Protein AF-A0AAE5AGR2-F1 (afdb_monomer_lite)

Structure (mmCIF, N/CA/C/O backbone):
data_AF-A0AAE5AGR2-F1
#
_entry.id   AF-A0AAE5AGR2-F1
#
loop_
_atom_site.group_PDB
_atom_site.id
_atom_site.type_symbol
_atom_site.label_atom_id
_atom_site.label_alt_id
_atom_site.label_comp_id
_atom_site.label_asym_id
_atom_site.label_entity_id
_atom_site.label_seq_id
_atom_site.pdbx_PDB_ins_code
_atom_site.Cartn_x
_atom_site.Cartn_y
_atom_site.Cartn_z
_atom_site.occupancy
_atom_site.B_iso_or_equiv
_atom_site.auth_seq_id
_atom_site.auth_comp_id
_atom_site.auth_asym_id
_atom_site.auth_atom_id
_atom_site.pdbx_PDB_model_num
ATOM 1 N N . MET A 1 1 ? 11.430 17.308 9.058 1.00 52.16 1 MET A N 1
ATOM 2 C CA . MET A 1 1 ? 10.291 16.466 9.475 1.00 52.16 1 MET A CA 1
ATOM 3 C C . MET A 1 1 ? 9.105 16.884 8.639 1.00 52.16 1 MET A C 1
ATOM 5 O O . MET A 1 1 ? 8.807 18.070 8.610 1.00 52.16 1 MET A O 1
ATOM 9 N N . GLU A 1 2 ? 8.514 15.956 7.899 1.00 77.00 2 GLU A N 1
ATOM 10 C CA . GLU A 1 2 ? 7.324 16.236 7.098 1.00 77.00 2 GLU A CA 1
ATOM 11 C C . GLU A 1 2 ? 6.100 16.348 8.016 1.00 77.00 2 GLU A C 1
ATOM 13 O O . GLU A 1 2 ? 5.913 15.536 8.925 1.00 77.00 2 GLU A O 1
ATOM 18 N N . THR A 1 3 ? 5.296 17.392 7.826 1.00 82.81 3 THR A N 1
ATOM 19 C CA . THR A 1 3 ? 4.116 17.655 8.655 1.00 82.81 3 THR A CA 1
ATOM 20 C C . THR A 1 3 ? 2.909 16.930 8.062 1.00 82.81 3 THR A C 1
ATOM 22 O O . THR A 1 3 ? 2.566 17.158 6.904 1.00 82.81 3 THR A O 1
ATOM 25 N N . LYS A 1 4 ? 2.230 16.085 8.852 1.00 84.44 4 LYS A N 1
ATOM 26 C CA . LYS A 1 4 ? 1.018 15.363 8.421 1.00 84.44 4 LYS A CA 1
ATOM 27 C C . LYS A 1 4 ? -0.122 16.358 8.125 1.00 84.44 4 LYS A C 1
ATOM 29 O O . LYS A 1 4 ? -0.755 16.853 9.055 1.00 84.44 4 LYS A O 1
ATOM 34 N N . SER A 1 5 ? -0.371 16.663 6.849 1.00 89.94 5 SER A N 1
ATOM 35 C CA . SER A 1 5 ? -1.391 17.634 6.400 1.00 89.94 5 SER A CA 1
ATOM 36 C C . SER A 1 5 ? -2.641 16.992 5.780 1.00 89.94 5 SER A C 1
ATOM 38 O O . SER A 1 5 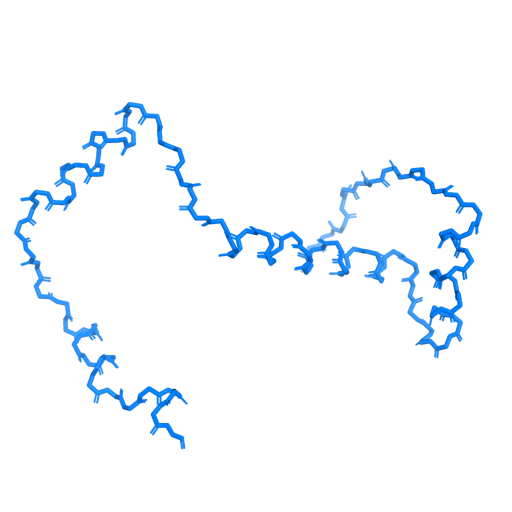? -3.711 17.600 5.780 1.00 89.94 5 SER A O 1
ATOM 40 N N . GLY A 1 6 ? -2.528 15.763 5.270 1.00 90.25 6 GLY A N 1
ATOM 41 C CA . GLY A 1 6 ? -3.637 15.019 4.670 1.00 90.25 6 GLY A CA 1
ATOM 42 C C . GLY A 1 6 ? -4.599 14.437 5.708 1.00 90.25 6 GLY A C 1
ATOM 43 O O . GLY A 1 6 ? -4.201 14.087 6.819 1.00 90.25 6 GLY A O 1
ATOM 44 N N . ARG A 1 7 ? -5.879 14.305 5.339 1.00 92.75 7 ARG A N 1
ATOM 45 C CA . ARG A 1 7 ? -6.915 13.707 6.192 1.00 92.75 7 ARG A CA 1
ATOM 46 C C . ARG A 1 7 ? -7.741 12.684 5.420 1.00 92.75 7 ARG A C 1
ATOM 48 O O . ARG A 1 7 ? -8.240 12.983 4.339 1.00 92.75 7 ARG A O 1
ATOM 55 N N . TRP A 1 8 ? -7.938 11.508 6.013 1.00 93.69 8 TRP A N 1
ATOM 56 C CA . TRP A 1 8 ? -8.848 10.477 5.512 1.00 93.69 8 TRP A CA 1
ATOM 57 C C . TRP A 1 8 ? -10.078 10.375 6.414 1.00 93.69 8 TRP A C 1
ATOM 59 O O . TRP A 1 8 ? -9.958 10.304 7.635 1.00 93.69 8 TRP A O 1
ATOM 69 N N . HIS A 1 9 ? -11.269 10.378 5.813 1.00 94.44 9 HIS A N 1
ATOM 70 C CA . HIS A 1 9 ? -12.540 10.192 6.512 1.00 94.44 9 HIS A CA 1
ATOM 71 C C . HIS A 1 9 ? -13.101 8.821 6.146 1.00 94.44 9 HIS A C 1
ATOM 73 O O . HIS A 1 9 ? -13.597 8.625 5.039 1.00 94.44 9 HIS A O 1
ATOM 79 N N . LEU A 1 10 ? -13.014 7.873 7.076 1.00 92.94 10 LEU A N 1
ATOM 80 C CA . LEU A 1 10 ? -13.429 6.489 6.866 1.00 92.94 10 LEU A CA 1
ATOM 81 C C . LEU A 1 10 ? -14.663 6.184 7.714 1.00 92.94 10 LEU A C 1
ATOM 83 O O . LEU A 1 10 ? -14.753 6.598 8.870 1.00 92.94 10 LEU A O 1
ATOM 87 N N . ARG A 1 11 ? -15.623 5.455 7.140 1.00 96.94 11 ARG A N 1
ATOM 88 C CA . ARG A 1 11 ? -16.761 4.906 7.886 1.00 96.94 11 ARG A CA 1
ATOM 89 C C . ARG A 1 11 ? -16.436 3.469 8.257 1.00 96.94 11 ARG A C 1
ATOM 91 O O . ARG A 1 11 ? -16.022 2.698 7.398 1.00 96.94 11 ARG A O 1
ATOM 98 N N . VAL A 1 12 ? -16.662 3.119 9.515 1.00 96.38 12 VAL A N 1
ATOM 99 C CA . VAL A 1 12 ? -16.452 1.768 10.039 1.00 96.38 12 VAL A CA 1
ATOM 100 C C . VAL A 1 12 ? -17.682 1.315 10.810 1.00 96.38 12 VAL A C 1
ATOM 102 O O . VAL A 1 12 ? -18.447 2.124 11.336 1.00 96.38 12 VAL A O 1
ATOM 105 N N . THR A 1 13 ? -17.883 0.007 10.860 1.00 98.50 13 THR A N 1
ATOM 1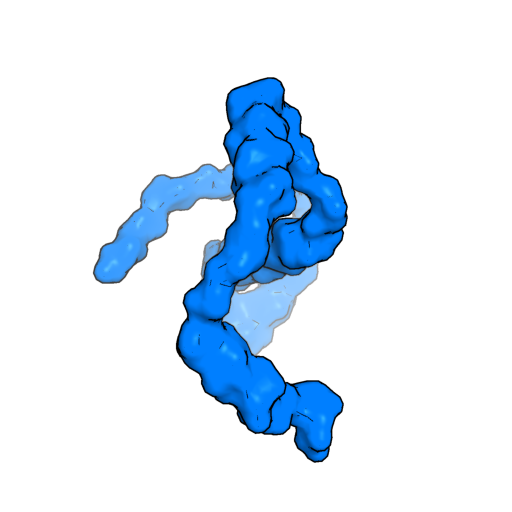06 C CA . THR A 1 13 ? -18.882 -0.622 11.726 1.00 98.50 13 THR A CA 1
ATOM 107 C C . THR A 1 13 ? -18.377 -0.685 13.169 1.00 98.50 13 THR A C 1
ATOM 109 O O . THR A 1 13 ? -17.170 -0.659 13.415 1.00 98.50 13 THR A O 1
ATOM 112 N N . ALA A 1 14 ? -19.289 -0.844 14.133 1.00 98.25 14 ALA A N 1
ATOM 113 C CA . ALA A 1 14 ? -18.920 -1.029 15.540 1.00 98.25 14 ALA A CA 1
ATOM 114 C C . ALA A 1 14 ? -18.027 -2.266 15.758 1.00 98.25 14 ALA A C 1
ATOM 116 O O . ALA A 1 14 ? -17.120 -2.238 16.583 1.00 98.25 14 ALA A O 1
ATOM 117 N N . ALA A 1 15 ? -18.245 -3.336 14.982 1.00 98.25 15 ALA A N 1
ATOM 118 C CA . ALA A 1 15 ? -17.419 -4.539 15.044 1.00 98.25 15 ALA A CA 1
ATOM 119 C C . ALA A 1 15 ? -15.976 -4.277 14.575 1.00 98.25 15 ALA A C 1
ATOM 121 O O . ALA A 1 15 ? -15.033 -4.736 15.213 1.00 98.25 15 ALA A O 1
ATOM 122 N N . GLN A 1 16 ? -15.796 -3.510 13.494 1.00 97.62 16 GLN A N 1
ATOM 123 C CA . GLN A 1 16 ? -14.468 -3.122 13.003 1.00 97.62 16 GLN A CA 1
ATOM 124 C C . GLN A 1 16 ? -13.737 -2.216 14.006 1.00 97.62 16 GLN A C 1
ATOM 126 O O . GLN A 1 16 ? -12.569 -2.462 14.299 1.00 97.62 16 GLN A O 1
ATOM 131 N N . ASP A 1 17 ? -14.424 -1.217 14.574 1.00 97.06 17 ASP A N 1
ATOM 132 C CA . ASP A 1 17 ? -13.847 -0.326 15.594 1.00 97.06 17 ASP A CA 1
ATOM 133 C C . ASP A 1 17 ? -13.407 -1.106 16.843 1.00 97.06 17 ASP A C 1
ATOM 135 O O . ASP A 1 17 ? -12.288 -0.923 17.319 1.00 97.06 17 ASP A O 1
ATOM 139 N N . ALA A 1 18 ? -14.231 -2.043 17.325 1.00 97.88 18 ALA A N 1
ATOM 140 C CA . ALA A 1 18 ? -13.911 -2.853 18.499 1.00 97.88 18 ALA A CA 1
ATOM 141 C C . ALA A 1 18 ? -12.648 -3.711 18.311 1.00 97.88 18 ALA A C 1
ATOM 143 O O . ALA A 1 18 ? -11.833 -3.819 19.229 1.00 97.88 18 ALA A O 1
ATOM 144 N N . VAL A 1 19 ? -12.459 -4.303 17.126 1.00 97.62 19 VAL A N 1
ATOM 145 C CA . VAL A 1 19 ? -11.258 -5.097 16.814 1.00 97.62 19 VAL A CA 1
ATOM 146 C C . VAL A 1 19 ? -10.010 -4.219 16.823 1.00 97.62 19 VAL A C 1
ATOM 148 O O . VAL A 1 19 ? -9.010 -4.595 17.435 1.00 97.62 19 VAL A O 1
ATOM 151 N N . VAL A 1 20 ? -10.071 -3.044 16.188 1.00 96.75 20 VAL A N 1
ATOM 152 C CA . VAL A 1 20 ? -8.931 -2.120 16.153 1.00 96.75 20 VAL A CA 1
ATOM 153 C C . VAL A 1 20 ? -8.629 -1.605 17.558 1.00 96.75 20 VAL A C 1
ATOM 155 O O . VAL A 1 20 ? -7.497 -1.714 18.009 1.00 96.75 20 VAL A O 1
ATOM 158 N N . ARG A 1 21 ? -9.623 -1.135 18.317 1.00 96.38 21 ARG A N 1
ATOM 159 C CA . ARG A 1 21 ? -9.391 -0.650 19.689 1.00 96.38 21 ARG A CA 1
ATOM 160 C C . ARG A 1 21 ? -8.740 -1.695 20.584 1.00 96.38 21 ARG A C 1
ATOM 162 O O . ARG A 1 21 ? -7.798 -1.364 21.289 1.00 96.38 21 ARG A O 1
ATOM 169 N N . ARG A 1 22 ? -9.150 -2.962 20.480 1.00 97.38 22 ARG A N 1
ATOM 170 C CA . ARG A 1 22 ? -8.548 -4.047 21.262 1.00 97.38 22 ARG A CA 1
ATOM 171 C C . ARG A 1 22 ? -7.045 -4.194 21.025 1.00 97.38 22 ARG A C 1
ATOM 173 O O . ARG A 1 22 ? -6.330 -4.518 21.967 1.00 97.38 22 ARG A O 1
ATOM 180 N N . VAL A 1 23 ? -6.556 -3.994 19.797 1.00 96.38 23 VAL A N 1
ATOM 181 C CA . VAL A 1 23 ? -5.107 -4.054 19.555 1.00 96.38 23 VAL A CA 1
ATOM 182 C C . VAL A 1 23 ? -4.406 -2.809 20.089 1.00 96.38 23 VAL A C 1
ATOM 184 O O . VAL A 1 23 ? -3.344 -2.940 20.686 1.00 96.38 23 VAL A O 1
ATOM 187 N N . LEU A 1 24 ? -5.024 -1.630 19.967 1.00 97.31 24 LEU A N 1
ATOM 188 C CA . LEU A 1 24 ? -4.473 -0.380 20.503 1.00 97.31 24 LEU A CA 1
ATOM 189 C C . LEU A 1 24 ? -4.383 -0.395 22.033 1.00 97.31 24 LEU A C 1
ATOM 191 O O . LEU A 1 24 ? -3.407 0.102 22.583 1.00 97.31 24 LEU A O 1
ATOM 195 N N . ASP A 1 25 ? -5.348 -1.015 22.715 1.00 97.31 25 ASP A N 1
ATOM 196 C CA . ASP A 1 25 ? -5.325 -1.187 24.173 1.00 97.31 25 ASP A CA 1
ATOM 197 C C . ASP A 1 25 ? -4.128 -2.038 24.630 1.00 97.31 25 ASP A C 1
ATOM 199 O O . ASP A 1 25 ? -3.594 -1.838 25.719 1.00 97.31 25 ASP A O 1
ATOM 203 N N . VAL A 1 26 ? -3.688 -2.985 23.794 1.00 96.88 26 VAL A N 1
ATOM 204 C CA . VAL A 1 26 ? -2.540 -3.859 24.075 1.00 96.88 26 VAL A CA 1
ATOM 205 C C . VAL A 1 26 ? -1.217 -3.195 23.690 1.00 96.88 26 VAL A C 1
ATOM 207 O O . VAL A 1 26 ? -0.229 -3.348 24.405 1.00 96.88 26 VAL A O 1
ATOM 210 N N . THR A 1 27 ? -1.168 -2.482 22.562 1.00 95.44 27 THR A N 1
ATOM 211 C CA . THR A 1 27 ? 0.078 -1.900 22.038 1.00 95.44 27 THR A CA 1
ATOM 212 C C . THR A 1 27 ? 0.375 -0.505 22.577 1.00 95.44 27 THR A C 1
ATOM 214 O O . THR A 1 27 ? 1.526 -0.077 22.542 1.00 95.44 27 THR A O 1
ATOM 217 N N . GLY A 1 28 ? -0.645 0.224 23.038 1.00 95.62 28 GLY A N 1
ATOM 218 C CA . GLY A 1 28 ? -0.553 1.647 23.364 1.00 95.62 28 GLY A CA 1
ATOM 219 C C . GLY A 1 28 ? -0.338 2.553 22.143 1.00 95.62 28 GLY A C 1
ATOM 220 O O . GLY A 1 28 ? -0.048 3.738 22.309 1.00 95.62 28 GLY A O 1
ATOM 221 N N . GLU A 1 29 ? -0.445 2.020 20.920 1.00 96.25 29 GLU A N 1
ATOM 222 C CA . GLU A 1 29 ? -0.282 2.787 19.680 1.00 96.25 29 GLU A CA 1
ATOM 223 C C . GLU A 1 29 ? -1.495 3.705 19.452 1.00 96.25 29 GLU A C 1
ATOM 225 O O . GLU A 1 29 ? -2.630 3.382 19.810 1.00 96.25 29 GLU A O 1
ATOM 230 N N . SER A 1 30 ? -1.279 4.868 18.831 1.00 95.81 30 SER A N 1
ATOM 231 C CA . SER A 1 30 ? -2.389 5.748 18.467 1.00 95.81 30 SER A CA 1
ATOM 232 C C . SER A 1 30 ? -3.207 5.143 17.319 1.00 95.81 30 SER A C 1
ATOM 234 O O . SER A 1 30 ? -2.656 4.539 16.398 1.00 95.81 30 SER A O 1
ATOM 236 N N . LEU A 1 31 ? -4.530 5.361 17.321 1.00 95.12 31 LEU A N 1
ATOM 237 C CA . LEU A 1 31 ? -5.406 4.896 16.235 1.00 95.12 31 LEU A CA 1
ATOM 238 C C . LEU A 1 31 ? -4.939 5.403 14.866 1.00 95.12 31 LEU A C 1
ATOM 240 O O . LEU A 1 31 ? -4.948 4.656 13.891 1.00 95.12 31 LEU A O 1
ATOM 244 N N . ASN A 1 32 ? -4.522 6.669 14.795 1.00 94.19 32 ASN A N 1
ATOM 245 C CA . ASN A 1 32 ? -4.054 7.268 13.553 1.00 94.19 32 ASN A CA 1
ATOM 246 C C . ASN A 1 32 ? -2.775 6.593 13.047 1.00 94.19 32 ASN A C 1
ATOM 248 O O . ASN A 1 32 ? -2.689 6.281 11.864 1.00 94.19 32 ASN A O 1
ATOM 252 N N . ASP A 1 33 ? -1.791 6.367 13.919 1.00 94.81 33 ASP A N 1
ATOM 253 C CA . ASP A 1 33 ? -0.521 5.768 13.500 1.00 94.81 33 ASP A CA 1
ATOM 254 C C . ASP A 1 33 ? -0.704 4.305 13.099 1.00 94.81 33 ASP A C 1
ATOM 256 O O . ASP A 1 33 ? -0.236 3.921 12.028 1.00 94.81 33 ASP A O 1
ATOM 260 N N . TYR A 1 34 ? -1.488 3.537 13.863 1.00 95.56 34 TYR A N 1
ATOM 261 C CA . TYR A 1 34 ? -1.818 2.152 13.530 1.00 95.56 34 TYR A CA 1
ATOM 262 C C . TYR A 1 34 ? -2.501 2.041 12.159 1.00 95.56 34 TYR A C 1
ATOM 264 O O . TYR A 1 34 ? -2.069 1.268 11.302 1.00 95.56 34 TYR A O 1
ATOM 272 N N . VAL A 1 35 ? -3.556 2.835 11.929 1.00 94.81 35 VAL A N 1
ATOM 273 C CA . VAL A 1 35 ? -4.342 2.781 10.686 1.00 94.81 35 VAL A CA 1
ATOM 274 C C . VAL A 1 35 ? -3.518 3.253 9.493 1.00 94.81 35 VAL A C 1
ATOM 276 O O . VAL A 1 35 ? -3.513 2.578 8.467 1.00 94.81 35 VAL A O 1
ATOM 279 N N . VAL A 1 36 ? -2.798 4.374 9.612 1.00 95.44 36 VAL A N 1
ATOM 280 C CA . VAL A 1 36 ? -1.964 4.886 8.513 1.00 95.44 36 VAL A CA 1
ATOM 281 C C . VAL A 1 36 ? -0.851 3.897 8.182 1.00 95.44 36 VAL A C 1
ATOM 283 O O . VAL A 1 36 ? -0.654 3.592 7.010 1.00 95.44 36 VAL A O 1
ATOM 286 N N . ARG A 1 37 ? -0.165 3.342 9.189 1.00 95.12 37 ARG A N 1
ATOM 287 C CA . ARG A 1 37 ? 0.905 2.359 8.983 1.00 95.12 37 ARG A CA 1
ATOM 288 C C . ARG A 1 37 ? 0.400 1.127 8.239 1.00 95.12 37 ARG A C 1
ATOM 290 O O . ARG A 1 37 ? 0.996 0.745 7.238 1.00 95.12 37 ARG A O 1
ATOM 297 N N . HIS A 1 38 ? -0.697 0.524 8.694 1.00 96.19 38 HIS A N 1
ATOM 298 C CA . HIS A 1 38 ? -1.249 -0.663 8.040 1.00 96.19 38 HIS A CA 1
ATOM 299 C C . HIS A 1 38 ? -1.817 -0.367 6.646 1.00 96.19 38 HIS A C 1
ATOM 301 O O . HIS A 1 38 ? -1.641 -1.182 5.745 1.00 96.19 38 HIS A O 1
ATOM 307 N N . ALA A 1 39 ? -2.452 0.790 6.442 1.00 95.50 39 ALA A N 1
ATOM 308 C CA . ALA A 1 39 ? -2.951 1.188 5.127 1.00 95.50 39 ALA A CA 1
ATOM 309 C C . ALA A 1 39 ? -1.811 1.400 4.118 1.00 95.50 39 ALA A C 1
ATOM 311 O O . ALA A 1 39 ? -1.916 0.945 2.983 1.00 95.50 39 ALA A O 1
ATOM 312 N N . VAL A 1 40 ? -0.715 2.047 4.532 1.00 95.88 40 VAL A N 1
ATOM 313 C CA . VAL A 1 40 ? 0.471 2.239 3.683 1.00 95.88 40 VAL A CA 1
ATOM 314 C C . VAL A 1 40 ? 1.130 0.902 3.363 1.00 95.88 40 VAL A C 1
ATOM 316 O O . VAL A 1 40 ? 1.379 0.634 2.196 1.00 95.88 40 VAL A O 1
ATOM 319 N N . GLN A 1 41 ? 1.331 0.031 4.356 1.00 96.81 41 GLN A N 1
ATOM 320 C CA . GLN A 1 41 ? 1.907 -1.301 4.131 1.00 96.81 41 GLN A CA 1
ATOM 321 C C . GLN A 1 41 ? 1.083 -2.134 3.141 1.00 96.81 41 GLN A C 1
ATOM 323 O O . GLN A 1 41 ? 1.646 -2.791 2.269 1.00 96.81 41 GLN A O 1
ATOM 328 N N . ALA A 1 42 ? -0.247 -2.098 3.257 1.00 95.94 42 ALA A N 1
ATOM 329 C CA . ALA A 1 42 ? -1.129 -2.773 2.310 1.00 95.94 42 ALA A CA 1
ATOM 330 C C . ALA A 1 42 ? -1.017 -2.163 0.905 1.00 95.94 42 ALA A C 1
ATOM 332 O O . ALA A 1 42 ? -0.844 -2.896 -0.061 1.00 95.94 42 ALA A O 1
ATOM 333 N N . ALA A 1 43 ? -1.027 -0.831 0.791 1.00 95.62 43 ALA A N 1
ATOM 334 C CA . ALA A 1 43 ? -0.879 -0.154 -0.494 1.00 95.62 43 ALA A CA 1
ATOM 335 C C . ALA A 1 43 ? 0.480 -0.438 -1.159 1.00 95.62 43 ALA A C 1
ATOM 337 O O . ALA A 1 43 ? 0.545 -0.619 -2.371 1.00 95.62 43 ALA A O 1
ATOM 338 N N . GLU A 1 44 ? 1.567 -0.501 -0.387 1.00 94.44 44 GLU A N 1
ATOM 339 C CA . GLU A 1 44 ? 2.893 -0.884 -0.881 1.00 94.44 44 GLU A CA 1
ATOM 340 C C . GLU A 1 44 ? 2.910 -2.328 -1.389 1.00 94.44 44 GLU A C 1
ATOM 342 O O . GLU A 1 44 ? 3.463 -2.583 -2.457 1.00 94.44 44 GLU A O 1
ATOM 347 N N . ALA A 1 45 ? 2.273 -3.256 -0.669 1.00 93.25 45 ALA A N 1
ATOM 348 C CA . ALA A 1 45 ? 2.134 -4.641 -1.107 1.00 93.25 45 ALA A CA 1
ATOM 349 C C . ALA A 1 45 ? 1.310 -4.746 -2.401 1.00 93.25 45 ALA A C 1
ATOM 351 O O . ALA A 1 45 ? 1.756 -5.381 -3.354 1.00 93.25 45 ALA A O 1
ATOM 352 N N . ASP A 1 46 ? 0.175 -4.047 -2.485 1.00 92.38 46 ASP A N 1
ATOM 353 C CA . ASP A 1 46 ? -0.665 -4.001 -3.687 1.00 92.38 46 ASP A CA 1
ATOM 354 C C . ASP A 1 46 ? 0.098 -3.425 -4.895 1.00 92.38 46 ASP A C 1
ATOM 356 O O . ASP A 1 46 ? -0.041 -3.898 -6.026 1.00 92.38 46 ASP A O 1
ATOM 360 N N . LEU A 1 47 ? 0.930 -2.401 -4.666 1.00 91.25 47 LEU A N 1
ATOM 361 C CA . LEU A 1 47 ? 1.792 -1.816 -5.693 1.00 91.25 47 LEU A CA 1
ATOM 362 C C . LEU A 1 47 ? 2.932 -2.753 -6.100 1.00 91.25 47 LEU A C 1
ATOM 364 O O . LEU A 1 47 ? 3.273 -2.794 -7.282 1.00 91.25 47 LEU A O 1
ATOM 368 N N . ALA A 1 48 ? 3.515 -3.499 -5.162 1.00 88.56 48 ALA A N 1
ATOM 369 C CA . ALA A 1 48 ? 4.554 -4.485 -5.449 1.00 88.56 48 ALA A CA 1
ATOM 370 C C . ALA A 1 48 ? 4.000 -5.679 -6.242 1.00 88.56 48 ALA A C 1
ATOM 372 O O . ALA A 1 48 ? 4.649 -6.164 -7.169 1.00 88.56 48 ALA A O 1
ATOM 373 N N . ASP A 1 49 ? 2.769 -6.096 -5.940 1.00 87.38 49 ASP A N 1
ATOM 374 C CA . ASP A 1 49 ? 2.050 -7.147 -6.662 1.00 87.38 49 ASP A CA 1
ATOM 375 C C . ASP A 1 49 ? 1.500 -6.679 -8.019 1.00 87.38 49 ASP A C 1
ATOM 377 O O . ASP A 1 49 ? 0.952 -7.478 -8.791 1.00 87.38 49 ASP A O 1
ATOM 381 N N . ARG A 1 50 ? 1.657 -5.397 -8.368 1.00 86.12 50 ARG A N 1
ATOM 382 C CA . ARG A 1 50 ? 1.194 -4.855 -9.644 1.00 86.12 50 ARG A CA 1
ATOM 383 C C . ARG A 1 50 ? 1.969 -5.473 -10.811 1.00 86.12 50 ARG A C 1
ATOM 385 O O . ARG A 1 50 ? 3.111 -5.126 -11.094 1.00 86.12 50 ARG A O 1
ATOM 392 N N . ARG A 1 51 ? 1.286 -6.339 -11.565 1.00 83.12 51 ARG A N 1
ATOM 393 C CA . ARG A 1 51 ? 1.834 -7.020 -12.757 1.00 83.12 51 ARG A CA 1
ATOM 394 C C . ARG A 1 51 ? 1.595 -6.289 -14.076 1.00 83.12 51 ARG A C 1
ATOM 396 O O . ARG A 1 51 ? 2.188 -6.656 -15.084 1.00 83.12 51 ARG A O 1
ATOM 403 N N . VAL A 1 52 ? 0.712 -5.289 -14.093 1.00 84.69 52 VAL A N 1
ATOM 404 C CA . VAL A 1 52 ? 0.300 -4.592 -15.320 1.00 84.69 52 VAL A CA 1
ATOM 405 C C . VAL A 1 52 ? 0.599 -3.100 -15.212 1.00 84.69 52 VAL A C 1
ATOM 407 O O . VAL A 1 52 ? 0.063 -2.390 -14.354 1.00 84.69 52 VAL A O 1
ATOM 410 N N . PHE A 1 53 ? 1.431 -2.618 -16.131 1.00 86.75 53 PHE A N 1
ATOM 411 C CA . PHE A 1 53 ? 1.744 -1.207 -16.317 1.00 86.75 53 PHE A CA 1
ATOM 412 C C . PHE A 1 53 ? 1.079 -0.747 -17.609 1.00 86.75 53 PHE A C 1
ATOM 414 O O . PHE A 1 53 ? 1.444 -1.187 -18.694 1.00 86.75 53 PHE A O 1
ATOM 421 N N . VAL A 1 54 ? 0.058 0.095 -17.472 1.00 89.81 54 VAL A N 1
ATOM 422 C CA . VAL A 1 54 ? -0.613 0.711 -18.616 1.00 89.81 54 VAL A CA 1
ATOM 423 C C . VAL A 1 54 ? 0.171 1.965 -18.967 1.00 89.81 54 VAL A C 1
ATOM 425 O O . VAL A 1 54 ? 0.425 2.790 -18.089 1.00 89.81 54 VAL A O 1
ATOM 428 N N . LEU A 1 55 ? 0.569 2.067 -20.228 1.00 94.69 55 LEU A N 1
ATOM 429 C CA . LEU A 1 55 ? 1.289 3.202 -20.786 1.00 94.69 55 LEU A CA 1
ATOM 430 C C . LEU A 1 55 ? 0.352 3.943 -21.737 1.00 94.69 55 LEU A C 1
ATOM 432 O O . LEU A 1 55 ? -0.468 3.312 -22.405 1.00 94.69 55 LEU A O 1
ATOM 436 N N . ASP A 1 56 ? 0.465 5.267 -21.773 1.00 96.62 56 ASP A N 1
ATOM 437 C CA . ASP A 1 56 ? -0.107 6.049 -22.866 1.00 96.62 56 ASP A CA 1
ATOM 438 C C . ASP A 1 56 ? 0.761 5.921 -24.132 1.00 96.62 56 ASP A C 1
ATOM 440 O O . ASP A 1 56 ? 1.845 5.331 -24.107 1.00 96.62 56 ASP A O 1
ATOM 444 N N . ASP A 1 57 ? 0.281 6.458 -25.255 1.00 96.31 57 ASP A N 1
ATOM 445 C CA . ASP A 1 57 ? 0.947 6.306 -26.556 1.00 96.31 57 ASP A CA 1
ATOM 446 C C . ASP A 1 57 ? 2.366 6.904 -26.576 1.00 96.31 57 ASP A C 1
ATOM 448 O O . ASP A 1 57 ? 3.268 6.371 -27.235 1.00 96.31 57 ASP A O 1
ATOM 452 N N . ALA A 1 58 ? 2.587 7.994 -25.833 1.00 97.25 58 ALA A N 1
ATOM 453 C CA . ALA A 1 58 ? 3.890 8.643 -25.738 1.00 97.25 58 ALA A CA 1
ATOM 454 C C . ALA A 1 58 ? 4.875 7.758 -24.964 1.00 97.25 58 ALA A C 1
ATOM 456 O O . ALA A 1 58 ? 5.944 7.423 -25.474 1.00 97.25 58 ALA A O 1
ATOM 457 N N . ALA A 1 59 ? 4.474 7.293 -23.779 1.00 96.94 59 ALA A N 1
ATOM 458 C CA . ALA A 1 59 ? 5.281 6.403 -22.956 1.00 96.94 59 ALA A CA 1
ATOM 459 C C . ALA A 1 59 ? 5.527 5.044 -23.632 1.00 96.94 59 ALA A C 1
ATOM 461 O O . ALA A 1 59 ? 6.593 4.450 -23.461 1.00 96.94 59 ALA A O 1
ATOM 462 N N . TRP A 1 60 ? 4.572 4.553 -24.428 1.00 96.50 60 TRP A N 1
ATOM 463 C CA . TRP A 1 60 ? 4.751 3.350 -25.238 1.00 96.50 60 TRP A CA 1
ATOM 464 C C . TRP A 1 60 ? 5.828 3.536 -26.310 1.00 96.50 60 TRP A C 1
ATOM 466 O O . TRP A 1 60 ? 6.716 2.694 -26.442 1.00 96.50 60 TRP A O 1
ATOM 476 N N . THR A 1 61 ? 5.786 4.653 -27.039 1.00 97.25 61 THR A N 1
ATOM 477 C CA . THR A 1 61 ? 6.785 4.979 -28.070 1.00 97.25 61 THR A CA 1
ATOM 478 C C . THR A 1 61 ? 8.182 5.104 -27.466 1.00 97.25 61 THR A C 1
ATOM 480 O O . THR A 1 61 ? 9.134 4.516 -27.984 1.00 97.25 61 THR A O 1
ATOM 483 N N . ASP A 1 62 ? 8.298 5.798 -26.331 1.00 97.12 62 ASP A N 1
ATOM 484 C CA . ASP A 1 62 ? 9.559 5.931 -25.602 1.00 97.12 62 ASP A CA 1
ATOM 485 C C . ASP A 1 62 ? 10.089 4.566 -25.153 1.00 97.12 62 ASP A C 1
ATOM 487 O O . ASP A 1 62 ? 11.271 4.267 -25.334 1.00 97.12 62 ASP A O 1
ATOM 491 N N . LEU A 1 63 ? 9.224 3.696 -24.621 1.00 95.81 63 LEU A N 1
ATOM 492 C CA . LEU A 1 63 ? 9.615 2.347 -24.223 1.00 95.81 63 LEU A CA 1
ATOM 493 C C . LEU A 1 63 ? 10.136 1.526 -25.410 1.00 95.81 63 LEU A C 1
ATOM 495 O O . LEU A 1 63 ? 11.182 0.892 -25.282 1.00 95.81 63 LEU A O 1
ATOM 499 N N . GLN A 1 64 ? 9.446 1.543 -26.554 1.00 96.75 64 GLN A N 1
ATOM 500 C CA . GLN A 1 64 ? 9.892 0.830 -27.758 1.00 96.75 64 GLN A CA 1
ATOM 501 C C . GLN A 1 64 ? 11.274 1.322 -28.206 1.00 96.75 64 GLN A C 1
ATOM 503 O O . GLN A 1 64 ? 12.191 0.521 -28.370 1.00 96.75 64 GLN A O 1
ATOM 508 N N . ALA A 1 65 ? 11.475 2.642 -28.268 1.00 96.50 65 ALA A N 1
ATOM 509 C CA . ALA A 1 65 ? 12.773 3.218 -28.603 1.00 96.50 65 ALA A CA 1
ATOM 510 C C . ALA A 1 65 ? 13.867 2.824 -27.595 1.00 96.50 65 ALA A C 1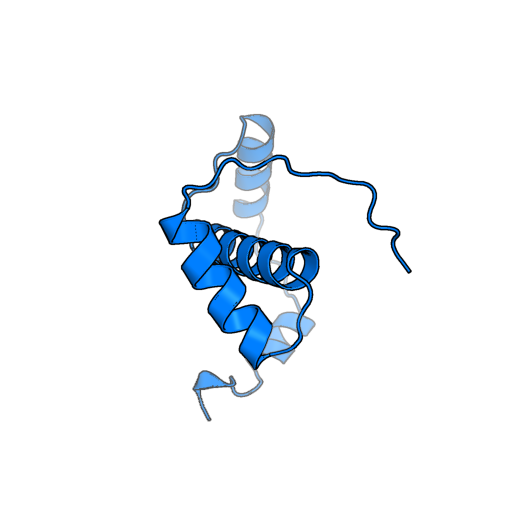
ATOM 512 O O . ALA A 1 65 ? 15.012 2.599 -27.980 1.00 96.50 65 ALA A O 1
ATOM 513 N N . LEU A 1 66 ? 13.549 2.723 -26.298 1.00 94.94 66 LEU A N 1
ATOM 514 C CA . LEU A 1 66 ? 14.500 2.257 -25.287 1.00 94.94 66 LEU A CA 1
ATOM 515 C C . LEU A 1 66 ? 14.900 0.790 -25.499 1.00 94.94 66 LEU A C 1
ATOM 517 O O . LEU A 1 66 ? 16.076 0.480 -25.285 1.00 94.94 66 LEU A O 1
ATOM 521 N N . LEU A 1 67 ? 13.950 -0.066 -25.889 1.00 94.06 67 LEU A N 1
ATOM 522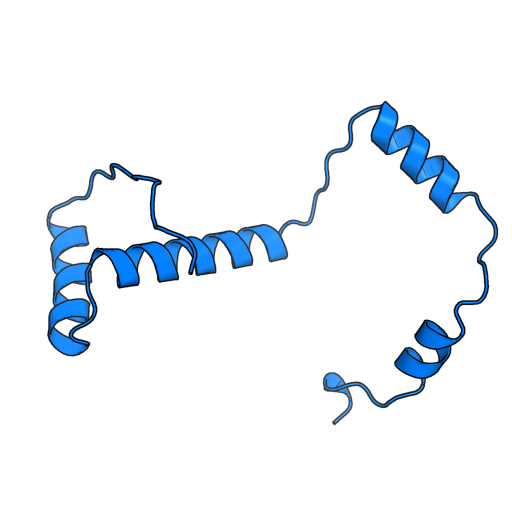 C CA . LEU A 1 67 ? 14.140 -1.503 -26.117 1.00 94.06 67 LEU A CA 1
ATOM 523 C C . LEU A 1 67 ? 14.903 -1.809 -27.414 1.00 94.06 67 LEU A C 1
ATOM 525 O O . LEU A 1 67 ? 15.711 -2.733 -27.423 1.00 94.06 67 LEU A O 1
ATOM 529 N N . ASP A 1 68 ? 14.704 -1.017 -28.468 1.00 95.88 68 ASP A N 1
ATOM 530 C CA . ASP A 1 68 ? 15.377 -1.199 -29.764 1.00 95.88 68 ASP A CA 1
ATOM 531 C C . ASP A 1 68 ? 16.857 -0.779 -29.749 1.00 95.88 68 ASP A C 1
ATOM 533 O O . ASP A 1 68 ? 17.631 -1.118 -30.650 1.00 95.88 68 ASP A O 1
ATOM 537 N N . ARG A 1 69 ? 17.287 -0.021 -28.733 1.00 94.69 69 ARG A N 1
ATOM 538 C CA . ARG A 1 69 ? 18.684 0.412 -28.625 1.00 94.69 69 ARG A CA 1
ATOM 539 C C . ARG A 1 69 ? 19.598 -0.769 -28.298 1.00 94.69 69 ARG A C 1
ATOM 541 O O . ARG A 1 69 ? 19.285 -1.563 -27.409 1.00 94.69 69 ARG A O 1
ATOM 548 N N . PRO A 1 70 ? 20.790 -0.838 -28.918 1.00 93.06 70 PRO A N 1
ATOM 549 C CA . PRO A 1 70 ? 21.772 -1.847 -28.560 1.00 93.06 70 PRO A CA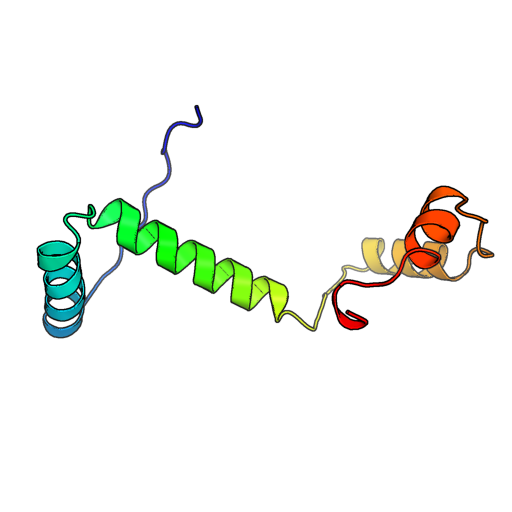 1
ATOM 550 C C . PRO A 1 70 ? 22.149 -1.727 -27.074 1.00 93.06 70 PRO A C 1
ATOM 552 O O . PRO A 1 70 ? 22.266 -0.610 -26.551 1.00 93.06 70 PRO A O 1
ATOM 555 N N . PRO A 1 71 ? 22.361 -2.859 -26.379 1.00 89.81 71 PRO A N 1
ATOM 556 C CA . PRO A 1 71 ? 22.725 -2.842 -24.973 1.00 89.81 71 PRO A CA 1
ATOM 557 C C . PRO A 1 71 ? 24.065 -2.130 -24.787 1.00 89.81 71 PRO A C 1
ATOM 559 O O . PRO A 1 71 ? 25.043 -2.405 -25.481 1.00 89.81 71 PRO A O 1
ATOM 562 N N . SER A 1 72 ? 24.111 -1.221 -23.816 1.00 91.38 72 SER A N 1
ATOM 563 C CA . SER A 1 72 ? 25.338 -0.533 -23.425 1.00 91.38 72 SER A CA 1
ATOM 564 C C . SER A 1 72 ? 25.904 -1.162 -22.150 1.00 91.38 72 SER A C 1
ATOM 566 O O . SER A 1 72 ? 25.137 -1.376 -21.200 1.00 91.38 72 SER A O 1
ATOM 568 N N . PRO A 1 73 ? 27.216 -1.461 -22.087 1.00 91.50 73 PRO A N 1
ATOM 569 C CA . PRO A 1 73 ? 27.838 -1.994 -20.885 1.00 91.50 73 PRO A CA 1
ATOM 570 C C . PRO A 1 73 ? 27.630 -1.065 -19.686 1.00 91.50 73 PRO A C 1
ATOM 572 O O . PRO A 1 73 ? 27.898 0.134 -19.751 1.00 91.50 73 PRO A O 1
ATOM 575 N N . LYS A 1 74 ? 27.196 -1.639 -18.560 1.00 94.50 74 LYS A N 1
ATOM 576 C CA . LYS A 1 74 ? 27.067 -0.938 -17.278 1.00 94.50 74 LYS A CA 1
ATOM 577 C C . LYS A 1 74 ? 28.025 -1.568 -16.261 1.00 94.50 74 LYS A C 1
ATOM 579 O O . LYS A 1 74 ? 27.653 -2.569 -15.647 1.00 94.50 74 LYS A O 1
ATOM 584 N N . PRO A 1 75 ? 29.245 -1.021 -16.070 1.00 93.88 75 PRO A N 1
ATOM 585 C CA . PRO A 1 75 ? 30.261 -1.619 -15.196 1.00 93.88 75 PRO A CA 1
ATOM 586 C C . PRO A 1 75 ? 29.771 -1.869 -13.765 1.00 93.88 75 PRO A C 1
ATOM 588 O O . PRO A 1 75 ? 30.078 -2.897 -13.167 1.00 93.88 75 PRO A O 1
ATOM 591 N N . GLU A 1 76 ? 28.952 -0.965 -13.228 1.00 93.38 76 GLU A N 1
ATOM 592 C CA . GLU A 1 76 ? 28.373 -1.106 -11.889 1.00 93.38 76 GLU A CA 1
ATOM 593 C C . GLU A 1 76 ? 27.367 -2.256 -11.796 1.00 93.38 76 GLU A C 1
ATOM 595 O O . GLU A 1 76 ? 27.364 -2.979 -10.801 1.00 93.38 76 GLU A O 1
ATOM 600 N N . LEU A 1 77 ? 26.560 -2.465 -12.842 1.00 92.75 77 LEU A N 1
ATOM 601 C CA . LEU A 1 77 ? 25.621 -3.585 -12.917 1.00 92.75 77 LEU A CA 1
ATOM 602 C C . LEU A 1 77 ? 26.372 -4.914 -13.032 1.00 92.75 77 LEU A C 1
ATOM 604 O O . LEU A 1 77 ? 26.023 -5.869 -12.348 1.00 92.75 77 LEU A O 1
ATOM 608 N N . ALA A 1 78 ? 27.439 -4.958 -13.836 1.00 92.38 78 ALA A N 1
ATOM 609 C CA . ALA A 1 78 ? 28.303 -6.134 -13.930 1.00 92.38 78 ALA A CA 1
ATOM 610 C C . ALA A 1 78 ? 28.932 -6.477 -12.569 1.00 92.38 78 ALA A C 1
ATOM 612 O O . ALA A 1 78 ? 28.913 -7.632 -12.155 1.00 92.38 78 ALA A O 1
ATOM 613 N N . ARG A 1 79 ? 29.424 -5.469 -11.834 1.00 93.12 79 ARG A N 1
ATOM 614 C CA . ARG A 1 79 ? 29.959 -5.654 -10.478 1.00 93.12 79 ARG A CA 1
ATOM 615 C C . ARG A 1 79 ? 28.890 -6.128 -9.490 1.00 93.12 79 ARG A C 1
ATOM 617 O O . ARG A 1 79 ? 29.189 -6.968 -8.651 1.00 93.12 79 ARG A O 1
ATOM 624 N N . LEU A 1 80 ? 27.670 -5.591 -9.567 1.00 91.19 80 LEU A N 1
ATOM 625 C CA . LEU A 1 80 ? 26.559 -5.996 -8.702 1.00 91.19 80 LEU A CA 1
ATOM 626 C C . LEU A 1 80 ? 26.198 -7.471 -8.913 1.00 91.19 80 LEU A C 1
ATOM 628 O O . LEU A 1 80 ? 26.087 -8.204 -7.936 1.00 91.19 80 LEU A O 1
ATOM 632 N N . LEU A 1 81 ? 26.058 -7.894 -10.172 1.00 89.50 81 LEU A N 1
ATOM 633 C CA . LEU A 1 81 ? 25.685 -9.263 -10.544 1.00 89.50 81 LEU A CA 1
ATOM 634 C C . LEU A 1 81 ? 26.802 -10.293 -10.308 1.00 89.50 81 LEU A C 1
ATOM 636 O O . LEU A 1 81 ? 26.529 -11.487 -10.309 1.00 89.50 81 LEU A O 1
ATOM 640 N N . ALA A 1 82 ? 28.045 -9.850 -10.104 1.00 92.00 82 ALA A N 1
ATOM 641 C CA . ALA A 1 82 ? 29.160 -10.721 -9.732 1.00 92.00 82 ALA A CA 1
ATOM 642 C C . ALA A 1 82 ? 29.195 -11.064 -8.229 1.00 92.00 82 ALA A C 1
ATOM 644 O O . ALA A 1 82 ? 29.965 -11.934 -7.822 1.00 92.00 82 ALA A O 1
ATOM 645 N N . ASN A 1 83 ? 28.403 -10.379 -7.396 1.00 89.50 83 ASN A N 1
ATOM 646 C CA . ASN A 1 83 ? 28.323 -10.668 -5.966 1.00 89.50 83 ASN A CA 1
ATOM 647 C C . ASN A 1 83 ? 27.286 -11.772 -5.694 1.00 89.50 83 ASN A C 1
ATOM 649 O O . ASN A 1 83 ? 26.215 -11.732 -6.300 1.00 89.50 83 ASN A O 1
ATOM 653 N N . PRO A 1 84 ? 27.535 -12.690 -4.736 1.00 84.94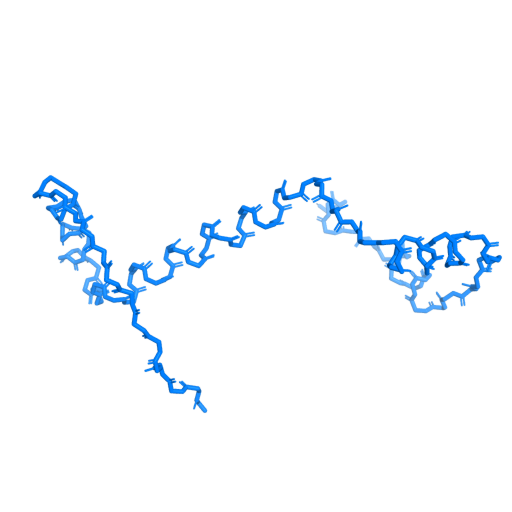 84 PRO A N 1
ATOM 654 C CA . PRO A 1 84 ? 26.542 -13.675 -4.316 1.00 84.94 84 PRO A CA 1
ATOM 655 C C . PRO A 1 84 ? 25.254 -12.988 -3.864 1.00 84.94 84 PRO A C 1
ATOM 657 O O . PRO A 1 84 ? 25.291 -12.066 -3.035 1.00 84.94 84 PRO A O 1
ATOM 660 N N . SER A 1 85 ? 24.119 -13.435 -4.393 1.00 84.69 85 SER A N 1
ATOM 661 C CA . SER A 1 85 ? 22.825 -12.889 -4.003 1.00 84.69 85 SER A CA 1
ATOM 662 C C . SER A 1 85 ? 22.472 -13.305 -2.569 1.00 84.69 85 SER A C 1
ATOM 664 O O . SER A 1 85 ? 22.969 -14.298 -2.037 1.00 84.69 85 SER A O 1
ATOM 666 N N . ILE A 1 86 ? 21.570 -12.559 -1.927 1.00 79.00 86 ILE A N 1
ATOM 667 C CA . ILE A 1 86 ? 21.033 -12.924 -0.603 1.00 79.00 86 ILE A CA 1
ATOM 668 C C . ILE A 1 86 ? 20.253 -14.252 -0.661 1.00 79.00 86 ILE A C 1
ATOM 670 O O . ILE A 1 86 ? 20.118 -14.911 0.361 1.00 79.00 86 ILE A O 1
ATOM 674 N N . LEU A 1 87 ? 19.777 -14.660 -1.843 1.00 76.19 87 LEU A N 1
ATOM 675 C CA . LEU A 1 87 ? 19.030 -15.904 -2.056 1.00 76.19 87 LEU A CA 1
ATOM 676 C C . LEU A 1 87 ? 19.937 -17.129 -2.270 1.00 76.19 87 LEU A C 1
ATOM 678 O O . LEU A 1 87 ? 19.449 -18.253 -2.260 1.00 76.19 87 LEU A O 1
ATOM 682 N N . GLU A 1 88 ? 21.235 -16.920 -2.494 1.00 75.75 88 GLU A N 1
ATOM 683 C CA . GLU A 1 88 ? 22.235 -17.982 -2.702 1.00 75.75 88 GLU A CA 1
ATOM 684 C C . GLU A 1 88 ? 23.011 -18.313 -1.417 1.00 75.75 88 GLU A C 1
ATOM 686 O O . GLU A 1 88 ? 23.976 -19.078 -1.449 1.00 75.75 88 GLU A O 1
ATOM 691 N N . ARG A 1 89 ? 22.617 -17.705 -0.296 1.00 56.47 89 ARG A N 1
ATOM 692 C CA . ARG A 1 89 ? 23.238 -17.847 1.020 1.00 56.47 89 ARG A CA 1
ATOM 693 C C . ARG A 1 89 ? 22.338 -18.655 1.946 1.00 56.47 89 ARG A C 1
ATOM 695 O O . ARG A 1 89 ? 22.905 -19.437 2.737 1.00 56.47 89 ARG A O 1
#

pLDDT: mean 92.08, std 7.67, range [52.16, 98.5]

Sequence (89 aa):
METKSGRWHLRVTAAQDAVVRRVLDVTGESLNDYVVRHAVQAAEADLADRRVFVLDDAAWTDLQALLDRPPSPKPELARLLANPSILER

Organism: Mycolicibacterium fortuitum (NCBI:txid1766)

Foldseek 3Di:
DDDPDDDDDDDDDPVVVVVLVVVCVVVVDDSVCVVVVVVVVVVVVVVVPDPDDDDDPVRVVVVVVVVPDDDDDDVVVVVVVPDDDPVND

Secondary structure (DSSP, 8-state):
-------------HHHHHHHHHHHHHH---HHHHHHHHHHHHHHHHHHT-------HHHHHHHHHHHHSPPPP-HHHHHHHTSPPGGG-

InterPro domains:
  IPR010985 Ribbon-helix-helix [SSF47598] (4-81)
  IPR014795 Antitoxin TacA 1-like [PF08681] (9-82)
  IPR014795 Antitoxin TacA 1-like [PTHR35401] (1-87)

Radius of gyration: 22.32 Å; chains: 1; bounding box: 49×36×54 Å